Protein AF-A0A553UHB5-F1 (afdb_monomer_lite)

pLDDT: mean 76.76, std 18.67, range [38.94, 97.12]

Secondary structure (DSSP, 8-state):
------------GGGGSTTS--EEEEEEEPPTT-EEBSSS--EEEEEETTEEEEE---EEEPSSGGGTTBEEEEPPEEEEEE--SSSTTTSPPEEEEEEEEEEEETTTTEEEEEEEEEEEETTSEEE--HHHHS-----------

Radius of gyration: 24.8 Å; chains: 1; bounding box: 37×19×118 Å

Structure (mmCIF, N/CA/C/O backbone):
data_AF-A0A553UHB5-F1
#
_entry.id   AF-A0A553UHB5-F1
#
loop_
_atom_site.group_PDB
_atom_site.id
_atom_site.type_symbol
_atom_site.label_atom_id
_atom_site.label_alt_id
_atom_site.label_comp_id
_atom_site.label_asym_id
_atom_site.label_entity_id
_atom_site.label_seq_id
_atom_site.pdbx_PDB_ins_code
_atom_site.Cartn_x
_atom_site.Cartn_y
_atom_site.Cartn_z
_atom_site.occupancy
_atom_site.B_iso_or_equiv
_atom_site.auth_seq_id
_atom_site.auth_comp_id
_atom_site.auth_asym_id
_atom_site.auth_atom_id
_atom_site.pdbx_PDB_model_num
ATOM 1 N N . MET A 1 1 ? -4.479 -10.114 79.043 1.00 39.75 1 MET A N 1
ATOM 2 C CA . MET A 1 1 ? -5.663 -9.490 78.413 1.00 39.75 1 MET A CA 1
ATOM 3 C C . MET A 1 1 ? -5.251 -9.026 77.022 1.00 39.75 1 MET A C 1
ATOM 5 O O . MET A 1 1 ? -4.209 -8.398 76.903 1.00 39.75 1 MET A O 1
ATOM 9 N N . LEU A 1 2 ? -5.974 -9.485 75.997 1.00 38.94 2 LEU A N 1
ATOM 10 C CA . LEU A 1 2 ? -5.631 -9.429 74.568 1.00 38.94 2 LEU A CA 1
ATOM 11 C C . LEU A 1 2 ? -5.622 -7.991 74.013 1.00 38.94 2 LEU A C 1
ATOM 13 O O . LEU A 1 2 ? -6.597 -7.266 74.184 1.00 38.94 2 LEU A O 1
ATOM 17 N N . GLN A 1 3 ? -4.560 -7.621 73.291 1.00 40.62 3 GLN A N 1
ATOM 18 C CA . GLN A 1 3 ? -4.515 -6.449 72.410 1.00 40.62 3 GLN A CA 1
ATOM 19 C C . GLN A 1 3 ? -5.053 -6.837 71.026 1.00 40.62 3 GLN A C 1
ATOM 21 O O . GLN A 1 3 ? -4.445 -7.627 70.307 1.00 40.62 3 GLN A O 1
ATOM 26 N N . THR A 1 4 ? -6.206 -6.288 70.656 1.00 45.22 4 THR A N 1
ATOM 27 C CA . THR A 1 4 ? -6.803 -6.385 69.318 1.00 45.22 4 THR A CA 1
ATOM 28 C C . THR A 1 4 ? -6.124 -5.410 68.358 1.00 45.22 4 THR A C 1
ATOM 30 O O . THR A 1 4 ? -6.272 -4.197 68.497 1.00 45.22 4 THR A O 1
ATOM 33 N N . ALA A 1 5 ? -5.404 -5.936 67.366 1.00 47.66 5 ALA A N 1
ATOM 34 C CA . ALA A 1 5 ? -4.904 -5.170 66.229 1.00 47.66 5 ALA A CA 1
ATOM 35 C C . ALA A 1 5 ? -5.992 -5.079 65.143 1.00 47.66 5 ALA A C 1
ATOM 37 O O . ALA A 1 5 ? -6.424 -6.094 64.597 1.00 47.66 5 ALA A O 1
ATOM 38 N N . LEU A 1 6 ? -6.437 -3.861 64.834 1.00 48.25 6 LEU A N 1
ATOM 39 C CA . LEU A 1 6 ? -7.294 -3.555 63.688 1.00 48.25 6 LEU A CA 1
ATOM 40 C C . LEU A 1 6 ? -6.412 -3.402 62.441 1.00 48.25 6 LEU A C 1
ATOM 42 O O . LEU A 1 6 ? -5.704 -2.408 62.303 1.00 48.25 6 LEU A O 1
ATOM 46 N N . LEU A 1 7 ? -6.452 -4.383 61.533 1.00 43.50 7 LEU A N 1
ATOM 47 C CA . LEU A 1 7 ? -5.923 -4.234 60.175 1.00 43.50 7 LEU A CA 1
ATOM 48 C C . LEU A 1 7 ? -6.982 -3.555 59.296 1.00 43.50 7 LEU A C 1
ATOM 50 O O . LEU A 1 7 ? -7.966 -4.173 58.891 1.00 43.50 7 LEU A O 1
ATOM 54 N N . THR A 1 8 ? -6.767 -2.285 58.972 1.00 52.53 8 THR A N 1
ATOM 55 C CA . THR A 1 8 ? -7.491 -1.570 57.917 1.00 52.53 8 THR A CA 1
ATOM 56 C C . THR A 1 8 ? -6.955 -2.005 56.551 1.00 52.53 8 THR A C 1
ATOM 58 O O . THR A 1 8 ? -5.866 -1.617 56.135 1.00 52.53 8 THR A O 1
ATOM 61 N N . LEU A 1 9 ? -7.728 -2.828 55.841 1.00 44.88 9 LEU A N 1
ATOM 62 C CA . LEU A 1 9 ? -7.497 -3.169 54.435 1.00 44.88 9 LEU A CA 1
ATOM 63 C C . LEU A 1 9 ? -7.760 -1.937 53.553 1.00 44.88 9 LEU A C 1
ATOM 65 O O . LEU A 1 9 ? -8.906 -1.594 53.269 1.00 44.88 9 LEU A O 1
ATOM 69 N N . ALA A 1 10 ? -6.692 -1.276 53.108 1.00 53.22 10 ALA A N 1
ATOM 70 C CA . ALA A 1 10 ? -6.755 -0.281 52.043 1.00 53.22 10 ALA A CA 1
ATOM 71 C C . ALA A 1 10 ? -6.937 -0.999 50.693 1.00 53.22 10 ALA A C 1
ATOM 73 O O . ALA A 1 10 ? -6.030 -1.679 50.214 1.00 53.22 10 ALA A O 1
ATOM 74 N N . LEU A 1 11 ? -8.120 -0.873 50.082 1.00 53.34 11 LEU A N 1
ATOM 75 C CA . LEU A 1 11 ? -8.363 -1.361 48.723 1.00 53.34 11 LEU A CA 1
ATOM 76 C C . LEU A 1 11 ? -7.573 -0.509 47.706 1.00 53.34 11 LEU A C 1
ATOM 78 O O . LEU A 1 11 ? -7.660 0.721 47.757 1.00 53.34 11 LEU A O 1
ATOM 82 N N . PRO A 1 12 ? -6.836 -1.111 46.754 1.00 48.28 12 PRO A N 1
ATOM 83 C CA . PRO A 1 12 ? -6.096 -0.355 45.755 1.00 48.28 12 PRO A CA 1
ATOM 84 C C . PRO A 1 12 ? -7.054 0.168 44.675 1.00 48.28 12 PRO A C 1
ATOM 86 O O . PRO A 1 12 ? -7.605 -0.590 43.879 1.00 48.28 12 PRO A O 1
ATOM 89 N N . ALA A 1 13 ? -7.222 1.489 44.609 1.00 51.59 13 ALA A N 1
ATOM 90 C CA . ALA A 1 13 ? -8.002 2.196 43.587 1.00 51.59 13 ALA A CA 1
ATOM 91 C C . ALA A 1 13 ? -7.326 2.240 42.192 1.00 51.59 13 ALA A C 1
ATOM 93 O O . ALA A 1 13 ? -7.669 3.067 41.351 1.00 51.59 13 ALA A O 1
ATOM 94 N N . THR A 1 14 ? -6.346 1.378 41.917 1.00 48.56 14 THR A N 1
ATOM 95 C CA . THR A 1 14 ? -5.453 1.497 40.750 1.00 48.56 14 THR A CA 1
ATOM 96 C C . THR A 1 14 ? -5.909 0.745 39.496 1.00 48.56 14 THR A C 1
ATOM 98 O O . THR A 1 14 ? -5.251 0.839 38.463 1.00 48.56 14 THR A O 1
ATOM 101 N N . LEU A 1 15 ? -7.048 0.048 39.515 1.00 47.66 15 LEU A N 1
ATOM 102 C CA . LEU A 1 15 ? -7.501 -0.764 38.372 1.00 47.66 15 LEU A CA 1
ATOM 103 C C . LEU A 1 15 ? -8.321 -0.013 37.303 1.00 47.66 15 LEU A C 1
ATOM 105 O O . LEU A 1 15 ? -8.652 -0.609 36.282 1.00 47.66 15 LEU A O 1
ATOM 109 N N . LEU A 1 16 ? -8.630 1.280 37.476 1.00 43.47 16 LEU A N 1
ATOM 110 C CA . LEU A 1 16 ? -9.541 2.003 36.566 1.00 43.47 16 LEU A CA 1
ATOM 111 C C . LEU A 1 16 ? -8.873 2.847 35.462 1.00 43.47 16 LEU A C 1
ATOM 113 O O . LEU A 1 16 ? -9.573 3.350 34.585 1.00 43.47 16 LEU A O 1
ATOM 117 N N . ALA A 1 17 ? -7.546 3.005 35.460 1.00 43.31 17 ALA A N 1
ATOM 118 C CA . ALA A 1 17 ? -6.864 3.920 34.531 1.00 43.31 17 ALA A CA 1
ATOM 119 C C . ALA A 1 17 ? -6.298 3.259 33.255 1.00 43.31 17 ALA A C 1
ATOM 121 O O . ALA A 1 17 ? -5.919 3.960 32.321 1.00 43.31 17 ALA A O 1
ATOM 122 N N . ALA A 1 18 ? -6.251 1.925 33.165 1.00 46.66 18 ALA A N 1
ATOM 123 C CA . ALA A 1 18 ? -5.574 1.240 32.054 1.00 46.66 18 ALA A CA 1
ATOM 124 C C . ALA A 1 18 ? -6.438 1.036 30.790 1.00 46.66 18 ALA A C 1
ATOM 126 O O . ALA A 1 18 ? -5.936 0.563 29.774 1.00 46.66 18 ALA A O 1
ATOM 127 N N . GLN A 1 19 ? -7.731 1.379 30.819 1.00 50.66 19 GLN A N 1
ATOM 128 C CA . GLN A 1 19 ? -8.687 0.948 29.786 1.00 50.66 19 GLN A CA 1
ATOM 129 C C . GLN A 1 19 ? -9.139 2.053 28.811 1.00 50.66 19 GLN A C 1
ATOM 131 O O . GLN A 1 19 ? -10.141 1.883 28.120 1.00 50.66 19 GLN A O 1
ATOM 136 N N . GLN A 1 20 ? -8.434 3.188 28.736 1.00 49.78 20 GLN A N 1
ATOM 137 C CA . GLN A 1 20 ? -8.906 4.351 27.961 1.00 49.78 20 GLN A CA 1
ATOM 138 C C . GLN A 1 20 ? -8.235 4.577 26.596 1.00 49.78 20 GLN A C 1
ATOM 140 O O . GLN A 1 20 ? -8.731 5.396 25.833 1.00 49.78 20 GLN A O 1
ATOM 145 N N . ASN A 1 21 ? -7.208 3.809 26.216 1.00 54.03 21 ASN A N 1
ATOM 146 C CA . ASN A 1 21 ? -6.516 3.977 24.926 1.00 54.03 21 ASN A CA 1
ATOM 147 C C . ASN A 1 21 ? -6.464 2.677 24.112 1.00 54.03 21 ASN A C 1
ATOM 149 O O . ASN A 1 21 ? -5.391 2.195 23.752 1.00 54.03 21 ASN A O 1
ATOM 153 N N . ALA A 1 22 ? -7.623 2.087 23.820 1.00 62.41 22 ALA A N 1
ATOM 154 C CA . ALA A 1 22 ? -7.687 0.976 22.876 1.00 62.41 22 ALA A CA 1
ATOM 155 C C . ALA A 1 22 ? -7.397 1.494 21.453 1.00 62.41 22 ALA A C 1
ATOM 157 O O . ALA A 1 22 ? -8.263 2.056 20.780 1.00 62.41 22 ALA A O 1
ATOM 158 N N . ALA A 1 23 ? -6.152 1.334 21.006 1.00 68.88 23 ALA A N 1
ATOM 159 C CA . ALA A 1 23 ? -5.783 1.541 19.615 1.00 68.88 23 ALA A CA 1
ATOM 160 C C . ALA A 1 23 ? -6.092 0.270 18.821 1.00 68.88 23 ALA A C 1
ATOM 162 O O . ALA A 1 23 ? -5.719 -0.832 19.223 1.00 68.88 23 ALA A O 1
ATOM 163 N N . ALA A 1 24 ? -6.764 0.416 17.684 1.00 73.88 24 ALA A N 1
ATOM 164 C CA . ALA A 1 24 ? -6.902 -0.680 16.748 1.00 73.88 24 ALA A CA 1
ATOM 165 C C . ALA A 1 24 ? -5.701 -0.736 15.816 1.00 73.88 24 ALA A C 1
ATOM 167 O O . ALA A 1 24 ? -5.353 0.259 15.174 1.00 73.88 24 ALA A O 1
ATOM 168 N N . GLU A 1 25 ? -5.110 -1.923 15.723 1.00 85.56 25 GLU A N 1
ATOM 169 C CA . GLU A 1 25 ? -3.977 -2.177 14.851 1.00 85.56 25 GLU A CA 1
ATOM 170 C C . GLU A 1 25 ? -4.383 -2.978 13.614 1.00 85.56 25 GLU A C 1
ATOM 172 O O . GLU A 1 25 ? -5.265 -3.844 13.652 1.00 85.56 25 GLU A O 1
ATOM 177 N N . MET A 1 26 ? -3.711 -2.699 12.503 1.00 87.81 26 MET A N 1
ATOM 178 C CA . MET A 1 26 ? -3.822 -3.478 11.277 1.00 87.81 26 MET A CA 1
ATOM 179 C C . MET A 1 26 ? -2.485 -3.479 10.555 1.00 87.81 26 MET A C 1
ATOM 181 O O . MET A 1 26 ? -1.854 -2.434 10.414 1.00 87.81 26 MET A O 1
ATOM 185 N N . THR A 1 27 ? -2.076 -4.645 10.063 1.00 92.94 27 THR A N 1
ATOM 186 C CA . THR A 1 27 ? -0.892 -4.764 9.209 1.00 92.94 27 THR A CA 1
ATOM 187 C C . THR A 1 27 ? -1.327 -5.033 7.777 1.00 92.94 27 THR A C 1
ATOM 189 O O . THR A 1 27 ? -2.170 -5.897 7.544 1.00 92.94 27 THR A O 1
ATOM 192 N N . VAL A 1 28 ? -0.763 -4.300 6.820 1.00 89.00 28 VAL A N 1
ATOM 193 C CA . VAL A 1 28 ? -0.959 -4.532 5.388 1.00 89.00 28 VAL A CA 1
ATOM 194 C C . VAL A 1 28 ? 0.362 -4.960 4.769 1.00 89.00 28 VAL A C 1
ATOM 196 O O . VAL A 1 28 ? 1.356 -4.238 4.837 1.00 89.00 28 VAL A O 1
ATOM 199 N N . GLU A 1 29 ? 0.357 -6.132 4.148 1.00 92.81 29 GLU A N 1
ATOM 200 C CA . GLU A 1 29 ? 1.472 -6.663 3.372 1.00 92.81 29 GLU A CA 1
ATOM 201 C C . GLU A 1 29 ? 1.155 -6.523 1.881 1.00 92.81 29 GLU A C 1
ATOM 203 O O . GLU A 1 29 ? 0.077 -6.907 1.416 1.00 92.81 29 GLU A O 1
ATOM 208 N N . LEU A 1 30 ? 2.095 -5.951 1.133 1.00 85.94 30 LEU A N 1
ATOM 209 C CA . LEU A 1 30 ? 2.016 -5.829 -0.320 1.00 85.94 30 LEU A CA 1
ATOM 210 C C . LEU A 1 30 ? 2.610 -7.093 -0.971 1.00 85.94 30 LEU A C 1
ATOM 212 O O . LEU A 1 30 ? 3.572 -7.648 -0.435 1.00 85.94 30 LEU A O 1
ATOM 216 N N . PRO A 1 31 ? 2.057 -7.571 -2.099 1.00 83.62 31 PRO A N 1
ATOM 217 C CA . PRO A 1 31 ? 2.511 -8.804 -2.727 1.00 83.62 31 PRO A CA 1
ATOM 218 C C . PRO A 1 31 ? 3.928 -8.652 -3.282 1.00 83.62 31 PRO A C 1
ATOM 220 O O . PRO A 1 31 ? 4.290 -7.614 -3.844 1.00 83.62 31 PRO A O 1
ATOM 223 N N . SER A 1 32 ? 4.712 -9.725 -3.196 1.00 74.25 32 SER A N 1
ATOM 224 C CA . SER A 1 32 ? 5.942 -9.851 -3.972 1.00 74.25 32 SER A CA 1
ATOM 225 C C . SER A 1 32 ? 5.602 -10.020 -5.459 1.00 74.25 32 SER A C 1
ATOM 227 O O . SER A 1 32 ? 4.599 -10.630 -5.818 1.00 74.25 32 SER A O 1
ATOM 229 N N . GLY A 1 33 ? 6.421 -9.443 -6.342 1.00 71.12 33 GLY A N 1
ATOM 230 C CA . GLY A 1 33 ? 6.249 -9.559 -7.798 1.00 71.12 33 GLY A CA 1
ATOM 231 C C . GLY A 1 33 ? 5.518 -8.395 -8.475 1.00 71.12 33 GLY A C 1
ATOM 232 O O . GLY A 1 33 ? 5.557 -8.295 -9.698 1.00 71.12 33 GLY A O 1
ATOM 233 N N . VAL A 1 34 ? 4.933 -7.469 -7.711 1.00 76.81 34 VAL A N 1
ATOM 234 C CA . VAL A 1 34 ? 4.411 -6.203 -8.243 1.00 76.81 34 VAL A CA 1
ATOM 235 C C . VAL A 1 34 ? 5.514 -5.144 -8.230 1.00 76.81 34 VAL A C 1
ATOM 237 O O . VAL A 1 34 ? 6.147 -4.922 -7.199 1.00 76.81 34 VAL A O 1
ATOM 240 N N . LEU A 1 35 ? 5.737 -4.460 -9.357 1.00 87.44 35 LEU A N 1
ATOM 241 C CA . LEU A 1 35 ? 6.620 -3.295 -9.382 1.00 87.44 35 LEU A CA 1
ATOM 242 C C . LEU A 1 35 ? 5.867 -2.053 -8.916 1.00 87.44 35 LEU A C 1
ATOM 244 O O . LEU A 1 35 ? 5.098 -1.461 -9.670 1.00 87.44 35 LEU A O 1
ATOM 248 N N . LEU A 1 36 ? 6.113 -1.643 -7.678 1.00 91.19 36 LEU A N 1
ATOM 249 C CA . LEU A 1 36 ? 5.627 -0.376 -7.147 1.00 91.19 36 LEU A CA 1
ATOM 250 C C . LEU A 1 36 ? 6.705 0.699 -7.321 1.00 91.19 36 LEU A C 1
ATOM 252 O O . LEU A 1 36 ? 7.832 0.510 -6.856 1.00 91.19 36 LEU A O 1
ATOM 256 N N . SER A 1 37 ? 6.378 1.818 -7.972 1.00 90.69 37 SER A N 1
ATOM 257 C CA . SER 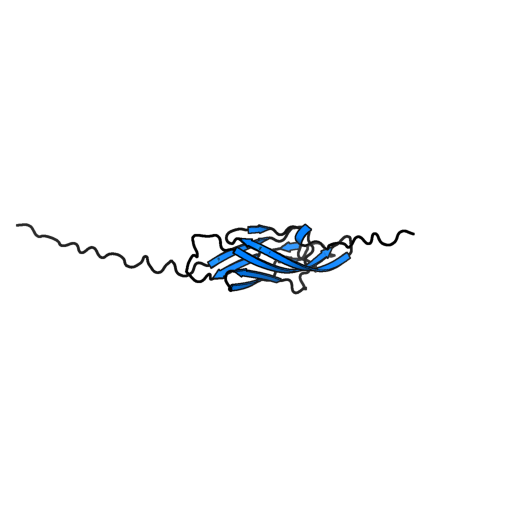A 1 37 ? 7.314 2.946 -8.129 1.00 90.69 37 SER A CA 1
ATOM 258 C C . SER A 1 37 ? 7.683 3.547 -6.772 1.00 90.69 37 SER A C 1
ATOM 260 O O . SER A 1 37 ? 6.812 3.742 -5.933 1.00 90.69 37 SER A O 1
ATOM 262 N N . ARG A 1 38 ? 8.956 3.879 -6.549 1.00 92.69 38 ARG A N 1
ATOM 263 C CA . ARG A 1 38 ? 9.442 4.519 -5.311 1.00 92.69 38 ARG A CA 1
ATOM 264 C C . ARG A 1 38 ? 9.280 6.031 -5.311 1.00 92.69 38 ARG A C 1
ATOM 266 O O . ARG A 1 38 ? 9.242 6.638 -4.246 1.00 92.69 38 ARG A O 1
ATOM 273 N N . PHE A 1 39 ? 9.194 6.624 -6.496 1.00 90.06 39 PHE A N 1
ATOM 274 C CA . PHE A 1 39 ? 9.117 8.073 -6.683 1.00 90.06 39 PHE A CA 1
ATOM 275 C C . PHE A 1 39 ? 7.682 8.580 -6.818 1.00 90.06 39 PHE A C 1
ATOM 277 O O . PHE A 1 39 ? 7.425 9.774 -6.689 1.00 90.0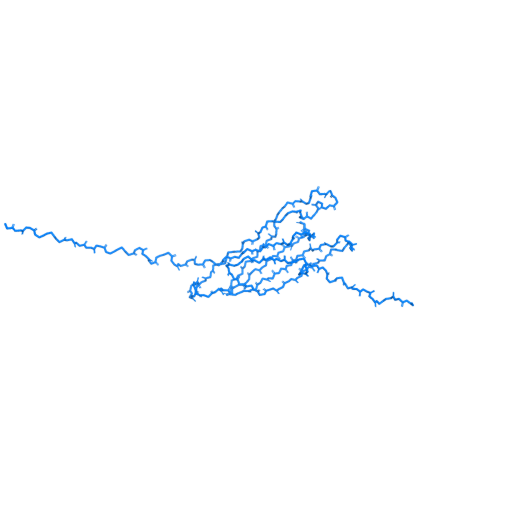6 39 PHE A O 1
ATOM 284 N N . ALA A 1 40 ? 6.733 7.676 -7.051 1.00 91.50 40 ALA A N 1
ATOM 285 C CA . ALA A 1 40 ? 5.328 8.023 -7.146 1.00 91.50 40 ALA A CA 1
ATOM 286 C C . ALA A 1 40 ? 4.683 8.246 -5.759 1.00 91.50 40 ALA A C 1
ATOM 288 O O . ALA A 1 40 ? 5.133 7.678 -4.756 1.00 91.50 40 ALA A O 1
ATOM 289 N N . PRO A 1 41 ? 3.593 9.032 -5.674 1.00 92.81 41 PRO A N 1
ATOM 290 C CA . PRO A 1 41 ? 2.908 9.337 -4.418 1.00 92.81 41 PRO A CA 1
ATOM 291 C C . PRO A 1 41 ? 2.005 8.178 -3.952 1.00 92.81 41 PRO A C 1
ATOM 293 O O . PRO A 1 41 ? 0.798 8.328 -3.798 1.00 92.81 41 PRO A O 1
ATOM 296 N N . ASN A 1 42 ? 2.590 7.002 -3.720 1.00 94.62 42 ASN A N 1
ATOM 297 C CA . ASN A 1 42 ? 1.861 5.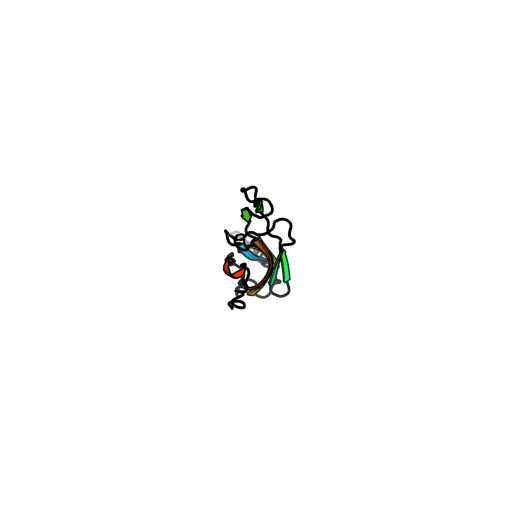833 -3.234 1.00 94.62 42 ASN A CA 1
ATOM 298 C C . ASN A 1 42 ? 1.350 6.051 -1.810 1.00 94.62 42 ASN A C 1
ATOM 300 O O . ASN A 1 42 ? 2.117 6.442 -0.925 1.00 94.62 42 ASN A O 1
ATOM 304 N N . GLN A 1 43 ? 0.085 5.724 -1.564 1.00 96.88 43 GLN A N 1
ATOM 305 C CA . GLN A 1 43 ? -0.517 5.860 -0.243 1.00 96.88 43 GLN A CA 1
ATOM 306 C C . GLN A 1 43 ? -1.622 4.839 0.012 1.00 96.88 43 GLN A C 1
ATOM 308 O O . GLN A 1 43 ? -2.352 4.434 -0.894 1.00 96.88 43 GLN A O 1
ATOM 313 N N . LEU A 1 44 ? -1.752 4.452 1.278 1.00 97.12 44 LEU A N 1
ATOM 314 C CA . LEU A 1 44 ? -2.840 3.641 1.802 1.00 97.12 44 LEU A CA 1
ATOM 315 C C . LEU A 1 44 ? -3.508 4.403 2.945 1.00 97.12 44 LEU A C 1
ATOM 317 O O . LEU A 1 44 ? -2.827 4.886 3.847 1.00 97.12 44 LEU A O 1
ATOM 321 N N . THR A 1 45 ? -4.833 4.471 2.929 1.00 97.06 45 THR A N 1
ATOM 322 C CA . THR A 1 45 ? -5.649 5.143 3.937 1.00 97.06 45 THR A CA 1
ATOM 323 C C . THR A 1 45 ? -6.590 4.137 4.577 1.00 97.06 45 THR A C 1
ATOM 325 O O . THR A 1 45 ? -7.456 3.574 3.907 1.00 97.06 45 THR A O 1
ATOM 328 N N . LEU A 1 46 ? -6.445 3.932 5.882 1.00 95.19 46 LEU A N 1
ATOM 329 C CA . LEU A 1 46 ? -7.368 3.142 6.687 1.00 95.19 46 LEU A CA 1
ATOM 330 C C . LEU A 1 46 ? -8.379 4.072 7.353 1.00 95.19 46 LEU A C 1
ATOM 332 O O . LEU A 1 46 ? -7.989 5.061 7.969 1.00 95.19 46 LEU A O 1
ATOM 336 N N . SER A 1 47 ? -9.666 3.751 7.234 1.00 92.50 47 SER A N 1
ATOM 337 C CA . SER A 1 47 ? -10.774 4.483 7.855 1.00 92.50 47 SER A CA 1
ATOM 338 C C . SER A 1 47 ? -11.610 3.556 8.732 1.00 92.50 47 SER A C 1
ATOM 340 O O . SER A 1 47 ? -12.118 2.546 8.245 1.00 92.50 47 SER A O 1
ATOM 342 N N . VAL A 1 48 ? -11.770 3.893 10.012 1.00 89.25 48 VAL A N 1
ATOM 343 C CA . VAL A 1 48 ? -12.531 3.107 10.998 1.00 89.25 48 VAL A CA 1
ATOM 344 C C . VAL A 1 48 ? -13.265 4.061 11.929 1.00 89.25 48 VAL A C 1
ATOM 346 O O . VAL A 1 48 ? -12.631 4.888 12.575 1.00 89.25 48 VAL A O 1
ATOM 349 N N . GLY A 1 49 ? -14.591 3.941 12.036 1.00 82.44 49 GLY A N 1
ATOM 350 C CA . GLY A 1 49 ? -15.369 4.691 13.034 1.00 82.44 49 GLY A CA 1
ATOM 351 C C . GLY A 1 49 ? -15.151 6.212 12.994 1.00 82.44 49 GLY A C 1
ATOM 352 O O . GLY A 1 49 ? -15.066 6.843 14.042 1.00 82.44 49 GLY A O 1
ATOM 353 N N . GLY A 1 50 ? -14.986 6.787 11.798 1.00 83.25 50 GLY A N 1
ATOM 354 C CA . GLY A 1 50 ? -14.707 8.217 11.601 1.00 83.25 50 GLY A CA 1
ATOM 355 C C . GLY A 1 50 ? -13.245 8.637 11.806 1.00 83.25 50 GLY A C 1
ATOM 356 O O . GLY A 1 50 ? -12.910 9.785 11.539 1.00 83.25 50 GLY A O 1
ATOM 357 N N . GLN A 1 51 ? -12.367 7.727 12.233 1.00 88.12 51 GLN A N 1
ATOM 358 C CA . GLN A 1 51 ? -10.924 7.953 12.319 1.00 88.12 51 GLN A CA 1
ATOM 359 C C . GLN A 1 51 ? -10.235 7.519 11.032 1.00 88.12 51 GLN A C 1
ATOM 361 O O . GLN A 1 51 ? -10.611 6.509 10.432 1.00 88.12 51 GLN A O 1
ATOM 366 N N . THR A 1 52 ? -9.196 8.252 10.633 1.00 92.44 52 THR A N 1
ATOM 367 C CA . THR A 1 52 ? -8.432 7.962 9.418 1.00 92.44 52 THR A CA 1
ATOM 368 C C . THR A 1 52 ? -6.937 8.073 9.652 1.00 92.44 52 THR A C 1
ATOM 370 O O . THR A 1 52 ? -6.478 9.021 10.285 1.00 92.44 52 THR A O 1
ATOM 373 N N . GLN A 1 53 ? -6.170 7.156 9.072 1.00 94.81 53 GLN A N 1
ATOM 374 C CA . GLN A 1 53 ? -4.715 7.241 9.025 1.00 94.81 53 GLN A CA 1
ATOM 375 C C . GLN A 1 53 ? -4.239 6.905 7.619 1.00 94.81 53 GLN A C 1
ATOM 377 O O . GLN A 1 53 ? -4.652 5.897 7.045 1.00 94.81 53 GLN A O 1
ATOM 382 N N . THR A 1 54 ? -3.349 7.741 7.091 1.00 97.06 54 THR A N 1
ATOM 383 C CA . THR A 1 54 ? -2.711 7.542 5.790 1.00 97.06 54 THR A CA 1
ATOM 384 C C . THR A 1 54 ? -1.240 7.228 5.991 1.00 97.06 54 THR A C 1
ATOM 386 O O . THR A 1 54 ? -0.541 7.957 6.692 1.00 97.06 54 THR A O 1
ATOM 389 N N . LEU A 1 55 ? -0.772 6.156 5.361 1.00 96.88 55 LEU A N 1
ATOM 390 C CA . LEU A 1 55 ? 0.620 5.727 5.371 1.00 96.88 55 LEU A CA 1
ATOM 391 C C . LEU A 1 55 ? 1.141 5.592 3.941 1.00 96.88 55 LEU A C 1
ATOM 393 O O . LEU A 1 55 ? 0.380 5.340 3.003 1.00 96.88 55 LEU A O 1
ATOM 397 N N . ARG A 1 56 ? 2.457 5.743 3.786 1.00 95.94 56 ARG A N 1
ATOM 398 C CA . ARG A 1 56 ? 3.161 5.544 2.518 1.00 95.94 56 ARG A CA 1
ATOM 399 C C . ARG A 1 56 ? 3.952 4.238 2.567 1.00 95.94 56 ARG A C 1
ATOM 401 O O . ARG A 1 56 ? 4.542 3.950 3.607 1.00 95.94 56 ARG A O 1
ATOM 408 N N . PRO A 1 57 ? 3.981 3.455 1.477 1.00 93.75 57 PRO A N 1
ATOM 409 C CA . PRO A 1 57 ? 4.866 2.304 1.372 1.00 93.75 57 PRO A CA 1
ATOM 410 C C . PRO A 1 57 ? 6.332 2.718 1.517 1.00 93.75 57 PRO A C 1
ATOM 412 O O . PRO A 1 57 ? 6.768 3.701 0.917 1.00 93.75 57 PRO A O 1
ATOM 415 N N . LEU A 1 58 ? 7.078 1.948 2.303 1.00 93.19 58 LEU A N 1
ATOM 416 C CA . LEU A 1 58 ? 8.518 2.085 2.505 1.00 93.19 58 LEU A CA 1
ATOM 417 C C . LEU A 1 58 ? 9.198 0.756 2.177 1.00 93.19 58 LEU A C 1
ATOM 419 O O . LEU A 1 58 ? 8.556 -0.297 2.156 1.00 93.19 58 LEU A O 1
ATOM 423 N N . GLY A 1 59 ? 10.497 0.804 1.903 1.00 91.75 59 GLY A N 1
ATOM 424 C CA . GLY A 1 59 ? 11.264 -0.382 1.552 1.00 91.75 59 GLY A CA 1
ATOM 425 C C . GLY A 1 59 ? 12.543 -0.063 0.791 1.00 91.75 59 GLY A C 1
ATOM 426 O O . GLY A 1 59 ? 12.956 1.095 0.680 1.00 91.75 59 GLY A O 1
ATOM 427 N N . THR A 1 60 ? 13.169 -1.104 0.246 1.00 92.81 60 THR A N 1
ATOM 428 C CA . THR A 1 60 ? 14.466 -0.983 -0.432 1.00 92.81 60 THR A CA 1
ATOM 429 C C . THR A 1 60 ? 14.314 -0.898 -1.954 1.00 92.81 60 THR A C 1
ATOM 431 O O . THR A 1 60 ? 13.348 -1.438 -2.505 1.00 92.81 60 THR A O 1
ATOM 434 N N . PRO A 1 61 ? 15.248 -0.229 -2.659 1.00 90.81 61 PRO A N 1
ATOM 435 C CA . PRO A 1 61 ? 15.320 -0.285 -4.118 1.00 90.81 61 PRO A CA 1
ATOM 436 C C . PRO A 1 61 ? 15.399 -1.724 -4.637 1.00 90.81 61 PRO A C 1
ATOM 438 O O . PRO A 1 61 ? 15.966 -2.603 -3.984 1.00 90.81 61 PRO A O 1
ATOM 441 N N . ASN A 1 62 ? 14.891 -1.961 -5.845 1.00 89.94 62 ASN A N 1
ATOM 442 C CA . ASN A 1 62 ? 15.175 -3.205 -6.545 1.00 89.94 62 ASN A CA 1
ATOM 443 C C . ASN A 1 62 ? 16.684 -3.338 -6.801 1.00 89.94 62 ASN A C 1
ATOM 445 O O . ASN A 1 62 ? 17.351 -2.364 -7.143 1.00 89.94 62 ASN A O 1
ATOM 449 N N . ARG A 1 63 ? 17.223 -4.550 -6.632 1.00 89.81 63 ARG A N 1
ATOM 450 C CA . ARG A 1 63 ? 18.659 -4.812 -6.814 1.00 89.81 63 ARG A CA 1
ATOM 451 C C . ARG A 1 63 ? 19.080 -4.853 -8.281 1.00 89.81 63 ARG A C 1
ATOM 453 O O . ARG A 1 63 ? 20.258 -4.690 -8.571 1.00 89.81 63 ARG A O 1
ATOM 460 N N . HIS A 1 64 ? 18.144 -5.103 -9.191 1.00 87.31 64 HIS A N 1
ATOM 461 C CA . HIS A 1 64 ? 18.425 -5.096 -10.620 1.00 87.31 64 HIS A CA 1
ATOM 462 C C . HIS A 1 64 ? 18.429 -3.653 -11.135 1.00 87.31 64 HIS A C 1
ATOM 464 O O . HIS A 1 64 ? 17.468 -2.920 -10.891 1.00 87.31 64 HIS A O 1
ATOM 470 N N . ALA A 1 65 ? 19.476 -3.263 -11.867 1.00 85.75 65 ALA A N 1
ATOM 471 C CA . ALA A 1 65 ? 19.686 -1.883 -12.316 1.00 85.75 65 ALA A CA 1
ATOM 472 C C . ALA A 1 65 ? 18.481 -1.320 -13.092 1.00 85.75 65 ALA A C 1
ATOM 474 O O . ALA A 1 65 ? 17.977 -0.256 -12.745 1.00 85.75 65 ALA A O 1
ATOM 475 N N . ASP A 1 66 ? 17.940 -2.098 -14.035 1.00 84.94 66 ASP A N 1
ATOM 476 C CA . ASP A 1 66 ? 16.755 -1.732 -14.833 1.00 84.94 66 ASP A CA 1
ATOM 477 C C . ASP A 1 66 ? 15.481 -1.470 -14.009 1.00 84.94 66 ASP A C 1
ATOM 479 O O . ASP A 1 66 ? 14.486 -0.977 -14.535 1.00 84.94 66 ASP A O 1
ATOM 483 N N . TYR A 1 67 ? 15.478 -1.826 -12.720 1.00 86.19 67 TYR A N 1
ATOM 484 C CA . TYR A 1 67 ? 14.325 -1.699 -11.834 1.00 86.19 67 TYR A CA 1
ATOM 485 C C . TYR A 1 67 ? 14.605 -0.834 -10.595 1.00 86.19 67 TYR A C 1
ATOM 487 O O . TYR A 1 67 ? 13.795 -0.842 -9.668 1.00 86.19 67 TYR A O 1
ATOM 495 N N . ALA A 1 68 ? 15.715 -0.088 -10.548 1.00 88.12 68 ALA A N 1
ATOM 496 C CA . ALA A 1 68 ? 16.136 0.677 -9.365 1.00 88.12 68 ALA A CA 1
ATOM 497 C C . ALA A 1 68 ? 15.100 1.722 -8.884 1.00 88.12 68 ALA A C 1
ATOM 499 O O . ALA A 1 68 ? 15.049 2.073 -7.696 1.00 88.12 68 ALA A O 1
ATOM 500 N N . GLU A 1 69 ? 14.238 2.185 -9.792 1.00 89.38 69 GLU A N 1
ATOM 501 C CA . GLU A 1 69 ? 13.136 3.112 -9.509 1.00 89.38 69 GLU A CA 1
ATOM 502 C C . GLU A 1 69 ? 11.949 2.462 -8.781 1.00 89.38 69 GLU A C 1
ATOM 504 O O . GLU A 1 69 ? 11.063 3.157 -8.281 1.00 89.38 69 GLU A O 1
ATOM 509 N N . TYR A 1 70 ? 11.923 1.132 -8.688 1.00 90.62 70 TYR A N 1
ATOM 510 C CA . TYR A 1 70 ? 10.864 0.361 -8.044 1.00 90.62 70 TYR A CA 1
ATOM 511 C C . TYR A 1 70 ? 11.333 -0.229 -6.718 1.00 90.62 70 TYR A C 1
ATOM 513 O O . TYR A 1 70 ? 12.527 -0.431 -6.478 1.00 90.62 70 TYR A O 1
ATOM 521 N N . PHE A 1 71 ? 10.382 -0.531 -5.838 1.00 91.25 71 PHE A N 1
ATOM 522 C CA . PHE A 1 71 ? 10.680 -1.280 -4.624 1.00 91.25 71 PHE A CA 1
ATOM 523 C C . PHE A 1 71 ? 11.074 -2.723 -4.979 1.00 91.25 71 PHE A C 1
ATOM 525 O O . PHE A 1 71 ? 10.412 -3.390 -5.774 1.00 91.25 71 PHE A O 1
ATOM 532 N N . GLY A 1 72 ? 12.174 -3.201 -4.397 1.00 86.75 72 GLY A N 1
ATOM 533 C CA . GLY A 1 72 ? 12.586 -4.607 -4.433 1.00 86.75 72 GLY A CA 1
ATOM 534 C C . GLY A 1 72 ? 12.017 -5.398 -3.262 1.00 86.75 72 GLY A C 1
ATOM 535 O O . GLY A 1 72 ? 11.614 -6.547 -3.419 1.00 86.75 72 GLY A O 1
ATOM 536 N N . THR A 1 73 ? 11.949 -4.756 -2.097 1.00 87.88 73 THR A N 1
ATOM 537 C CA . THR A 1 73 ? 11.260 -5.255 -0.907 1.00 87.88 73 THR A CA 1
ATOM 538 C C . THR A 1 73 ? 10.424 -4.136 -0.308 1.00 87.88 73 THR A C 1
ATOM 540 O O . THR A 1 73 ? 10.800 -2.967 -0.396 1.00 87.88 73 THR A O 1
ATOM 543 N N . LEU A 1 74 ? 9.294 -4.501 0.293 1.00 91.19 74 LEU A N 1
ATOM 544 C CA . LEU A 1 74 ? 8.372 -3.578 0.946 1.00 91.19 74 LEU A CA 1
ATOM 545 C C . LEU A 1 74 ? 8.244 -3.947 2.418 1.00 91.19 74 LEU A C 1
ATOM 547 O O . LEU A 1 74 ? 8.127 -5.124 2.764 1.00 91.19 74 LEU A O 1
ATOM 551 N N . GLU A 1 75 ? 8.259 -2.935 3.273 1.00 93.56 75 GLU A N 1
ATOM 552 C CA . GLU A 1 75 ? 7.960 -3.103 4.687 1.00 93.56 75 GLU A CA 1
ATOM 553 C C . GLU A 1 75 ? 6.442 -3.229 4.891 1.00 93.56 75 GLU A C 1
ATOM 555 O O . GLU A 1 75 ? 5.670 -2.523 4.230 1.00 93.56 75 GLU A O 1
ATOM 560 N N . PRO A 1 76 ? 5.980 -4.097 5.811 1.00 94.25 76 PRO A N 1
ATOM 561 C CA . PRO A 1 76 ? 4.571 -4.143 6.175 1.00 94.25 76 PRO A CA 1
ATOM 562 C C . PRO A 1 76 ? 4.100 -2.801 6.747 1.00 94.25 76 PRO A C 1
ATOM 564 O O . PRO A 1 76 ? 4.696 -2.266 7.684 1.00 94.25 76 PRO A O 1
ATOM 567 N N . LEU A 1 77 ? 2.989 -2.278 6.230 1.00 95.19 77 LEU A N 1
ATOM 568 C CA . LEU A 1 77 ? 2.394 -1.041 6.733 1.00 95.19 77 LEU A CA 1
ATOM 569 C C . LEU A 1 77 ? 1.581 -1.333 7.991 1.00 95.19 77 LEU A C 1
ATOM 571 O O . LEU A 1 77 ? 0.644 -2.129 7.946 1.00 95.19 77 LEU A O 1
ATOM 575 N N . ARG A 1 78 ? 1.910 -0.673 9.103 1.00 94.44 78 ARG A N 1
ATOM 576 C CA . ARG A 1 78 ? 1.230 -0.851 10.393 1.00 94.44 78 ARG A CA 1
ATOM 577 C C . ARG A 1 78 ? 0.379 0.366 10.728 1.00 94.44 78 ARG A C 1
ATOM 579 O O . ARG A 1 78 ? 0.907 1.418 11.076 1.00 94.44 78 ARG A O 1
ATOM 586 N N . PHE A 1 79 ? -0.933 0.204 10.652 1.00 92.31 79 PHE A N 1
ATOM 587 C CA . PHE A 1 79 ? -1.899 1.210 11.069 1.00 92.31 79 PHE A CA 1
ATOM 588 C C . PHE A 1 79 ? -2.196 1.088 12.560 1.00 92.31 79 PHE A C 1
ATOM 590 O O . PHE A 1 79 ? -2.288 -0.021 13.085 1.00 92.31 79 PHE A O 1
ATOM 597 N N . ARG A 1 80 ? -2.374 2.234 13.216 1.00 89.94 80 ARG A N 1
ATOM 598 C CA . ARG A 1 80 ? -2.767 2.382 14.618 1.00 89.94 80 ARG A CA 1
ATOM 599 C C . ARG A 1 80 ? -3.767 3.524 14.721 1.00 89.94 80 ARG A C 1
ATOM 601 O O . ARG A 1 80 ? -3.385 4.689 14.639 1.00 89.94 80 ARG A O 1
ATOM 608 N N . LEU A 1 81 ? -5.042 3.188 14.892 1.00 86.44 81 LEU A N 1
ATOM 609 C CA . LEU A 1 81 ? -6.121 4.167 15.023 1.00 86.44 81 LEU A CA 1
ATOM 610 C C . LEU A 1 81 ? -6.621 4.214 16.469 1.00 86.44 81 LEU A C 1
ATOM 612 O O . LEU A 1 81 ? -6.993 3.164 16.997 1.00 86.44 81 LEU A O 1
ATOM 616 N N . PRO A 1 82 ? -6.672 5.390 17.116 1.00 81.25 82 PRO A N 1
ATOM 617 C CA . PRO A 1 82 ? -7.281 5.515 18.433 1.00 81.25 82 PRO A CA 1
ATOM 618 C C . PRO A 1 82 ? -8.799 5.364 18.290 1.00 81.25 82 PRO A C 1
ATOM 620 O O . PRO A 1 82 ? -9.463 6.235 17.733 1.00 81.25 82 PRO A O 1
ATOM 623 N N . LEU A 1 83 ? -9.371 4.256 18.763 1.00 73.88 83 LEU A N 1
ATOM 624 C CA . LEU A 1 83 ? -10.821 4.075 18.735 1.00 73.88 83 LEU A CA 1
ATOM 625 C C . LEU A 1 83 ? -11.403 4.586 20.054 1.00 73.88 83 LEU A C 1
ATOM 627 O O . LEU A 1 83 ? -11.202 3.985 21.108 1.00 73.88 83 LEU A O 1
ATOM 631 N N . GLY A 1 84 ? -12.111 5.718 20.000 1.00 62.25 84 GLY A N 1
ATOM 632 C CA . GLY A 1 84 ? -12.785 6.300 21.163 1.00 62.25 84 GLY A CA 1
ATOM 633 C C . GLY A 1 84 ? -13.720 5.292 21.846 1.00 62.25 84 GLY A C 1
ATOM 634 O O . GLY A 1 84 ? -14.486 4.578 21.196 1.00 62.25 84 GLY A O 1
ATOM 635 N N . GLY A 1 85 ? -13.625 5.195 23.172 1.00 59.25 85 GLY A N 1
ATOM 636 C CA . GLY A 1 85 ? -14.238 4.129 23.958 1.00 59.25 85 GLY A CA 1
ATOM 637 C C . GLY A 1 85 ? -15.767 4.184 24.047 1.00 59.25 85 GLY A C 1
ATOM 638 O O . GLY A 1 85 ? -16.325 4.992 24.779 1.00 59.25 85 GLY A O 1
ATOM 639 N N . ARG A 1 86 ? -16.426 3.224 23.388 1.00 46.84 86 ARG A N 1
ATOM 640 C CA . ARG A 1 86 ? -17.619 2.482 23.854 1.00 46.84 86 ARG A CA 1
ATOM 641 C C . ARG A 1 86 ? -17.764 1.239 22.962 1.00 46.84 86 ARG A C 1
ATOM 643 O O . ARG A 1 86 ? -18.473 1.255 21.968 1.00 46.84 86 ARG A O 1
ATOM 650 N N . GLY A 1 87 ? -17.015 0.176 23.275 1.00 48.50 87 GLY A N 1
ATOM 651 C CA . GLY A 1 87 ? -17.059 -1.096 22.526 1.00 48.50 87 GLY A CA 1
ATOM 652 C C . GLY A 1 87 ? -15.721 -1.616 21.988 1.00 48.50 87 GLY A C 1
ATOM 653 O O . GLY A 1 87 ? -15.701 -2.675 21.366 1.00 48.50 87 GLY A O 1
ATOM 654 N N . ALA A 1 88 ? -14.608 -0.934 22.280 1.00 51.56 88 ALA A N 1
ATOM 655 C CA . ALA A 1 88 ? -13.260 -1.210 21.766 1.00 51.56 88 ALA A CA 1
ATOM 656 C C . ALA A 1 88 ? -12.614 -2.552 22.200 1.00 51.56 88 ALA A C 1
ATOM 658 O O . ALA A 1 88 ? -11.402 -2.708 22.124 1.00 51.56 88 ALA A O 1
ATOM 659 N N . GLY A 1 89 ? -13.399 -3.534 22.647 1.00 51.12 89 GLY A N 1
ATOM 660 C CA . GLY A 1 89 ? -12.881 -4.827 23.099 1.00 51.12 89 GLY A CA 1
ATOM 661 C C . GLY A 1 89 ? -13.806 -6.027 22.910 1.00 51.12 89 GLY A C 1
ATOM 662 O O . GLY A 1 89 ? -13.474 -7.094 23.411 1.00 51.12 89 GLY A O 1
ATOM 663 N N . LYS A 1 90 ? -14.963 -5.895 22.238 1.00 53.12 90 LYS A N 1
ATOM 664 C CA . LYS A 1 90 ? -15.909 -7.026 22.088 1.00 53.12 90 LYS A CA 1
ATOM 665 C C . LYS A 1 90 ? -16.248 -7.414 20.651 1.00 53.12 90 LYS A C 1
ATOM 667 O O . LYS A 1 90 ? -16.627 -8.557 20.424 1.00 53.12 90 LYS A O 1
ATOM 672 N N . THR A 1 91 ? -16.054 -6.519 19.688 1.00 56.34 91 THR A N 1
ATOM 673 C CA . THR A 1 91 ? -16.349 -6.793 18.278 1.00 56.34 91 THR A CA 1
ATOM 674 C C . THR A 1 91 ? -15.154 -6.359 17.446 1.00 56.34 91 THR A C 1
ATOM 676 O O . THR A 1 91 ? -14.654 -5.252 17.669 1.00 56.34 91 THR A O 1
ATOM 679 N N . PRO A 1 92 ? -14.666 -7.187 16.506 1.00 66.81 92 PRO A N 1
ATOM 680 C CA . PRO A 1 92 ? -13.589 -6.757 15.641 1.00 66.81 92 PRO A CA 1
ATOM 681 C C . PRO A 1 92 ? -14.092 -5.572 14.811 1.00 66.81 92 PRO A C 1
ATOM 683 O O . PRO A 1 92 ? -15.079 -5.676 14.079 1.00 66.81 92 PRO A O 1
ATOM 686 N N . ALA A 1 93 ? -13.460 -4.417 14.999 1.00 78.12 93 ALA A N 1
ATOM 687 C CA . ALA A 1 93 ? -13.892 -3.196 14.345 1.00 78.12 93 ALA A CA 1
ATOM 688 C C . ALA A 1 93 ? -13.681 -3.326 12.830 1.00 78.12 93 ALA A C 1
ATOM 690 O O . ALA A 1 93 ? -12.619 -3.743 12.359 1.00 78.12 93 ALA A O 1
ATOM 691 N N . GLN A 1 94 ? -14.733 -3.010 12.080 1.00 87.75 94 GLN A N 1
ATOM 692 C CA . GLN A 1 94 ? -14.711 -3.006 10.625 1.00 87.75 94 GLN A CA 1
ATOM 693 C C . GLN A 1 94 ? -14.327 -1.621 10.118 1.00 87.75 94 GLN A C 1
ATOM 695 O O . GLN A 1 94 ? -14.640 -0.601 10.736 1.00 87.75 94 GLN A O 1
ATOM 700 N N . GLY A 1 95 ? -13.653 -1.591 8.979 1.00 90.00 95 GLY A N 1
ATOM 701 C CA . GLY A 1 95 ? -13.237 -0.358 8.341 1.00 90.00 95 GLY A CA 1
ATOM 702 C C . GLY A 1 95 ? -13.061 -0.522 6.849 1.00 90.00 95 GLY A C 1
ATOM 703 O O . GLY A 1 95 ? -13.242 -1.599 6.284 1.00 90.00 95 GLY A O 1
ATOM 704 N N . THR A 1 96 ? -12.659 0.567 6.216 1.00 94.75 96 THR A N 1
ATOM 705 C CA . THR A 1 96 ? -12.326 0.594 4.799 1.00 94.75 96 THR A CA 1
ATOM 706 C C . THR A 1 96 ? -10.850 0.916 4.634 1.00 94.75 96 THR A C 1
ATOM 708 O O . THR A 1 96 ? -10.362 1.905 5.180 1.00 94.75 96 THR A O 1
ATOM 711 N N . LEU A 1 97 ? -10.149 0.094 3.858 1.00 95.69 97 LEU A N 1
ATOM 712 C CA . LEU A 1 97 ? -8.814 0.390 3.361 1.00 95.69 97 LEU A CA 1
ATOM 713 C C . LEU A 1 97 ? -8.928 0.888 1.923 1.00 95.69 97 LEU A C 1
ATOM 715 O O . LEU A 1 97 ? -9.341 0.138 1.038 1.00 95.69 97 LEU A O 1
ATOM 719 N N . SER A 1 98 ? -8.530 2.130 1.692 1.00 96.25 98 SER A N 1
ATOM 720 C CA . SER A 1 98 ? -8.354 2.689 0.355 1.00 96.25 98 SER A CA 1
ATOM 721 C C . SER A 1 98 ? -6.867 2.743 0.026 1.00 96.25 98 SER A C 1
ATOM 723 O O . SER A 1 98 ? -6.065 3.061 0.900 1.00 96.25 98 SER A O 1
ATOM 725 N N . ALA A 1 99 ? -6.472 2.488 -1.215 1.00 95.12 99 ALA A N 1
ATOM 726 C CA . ALA A 1 99 ? -5.104 2.756 -1.650 1.00 95.12 99 ALA A CA 1
ATOM 727 C C . ALA A 1 99 ? -5.064 3.418 -3.016 1.00 95.12 99 ALA A C 1
ATOM 729 O O . ALA A 1 99 ? -5.944 3.194 -3.844 1.00 95.12 99 ALA A O 1
ATOM 730 N N . GLN A 1 100 ? -4.005 4.186 -3.235 1.00 95.12 100 GLN A N 1
ATOM 731 C CA . GLN A 1 100 ? -3.593 4.729 -4.517 1.00 95.12 100 GLN A CA 1
ATOM 732 C C . GLN A 1 100 ? -2.131 4.326 -4.721 1.00 95.12 100 GLN A C 1
ATOM 734 O O . GLN A 1 100 ? -1.250 4.799 -4.006 1.00 95.12 100 GLN A O 1
ATOM 739 N N . LEU A 1 101 ? -1.891 3.399 -5.645 1.00 93.94 101 LEU A N 1
ATOM 740 C CA . LEU A 1 101 ? -0.592 2.764 -5.868 1.00 93.94 101 LEU A CA 1
ATOM 741 C C . LEU A 1 101 ? -0.209 2.851 -7.347 1.00 93.94 101 LEU A C 1
ATOM 743 O O . LEU A 1 101 ? -1.005 2.511 -8.211 1.00 93.94 101 LEU A O 1
ATOM 747 N N . PHE A 1 102 ? 1.005 3.286 -7.653 1.00 92.50 102 PHE A N 1
ATOM 748 C CA . PHE A 1 102 ? 1.538 3.383 -9.010 1.00 92.50 102 PHE A CA 1
ATOM 749 C C . PHE A 1 102 ? 2.302 2.109 -9.335 1.00 92.50 102 PHE A C 1
ATOM 751 O O . PHE A 1 102 ? 3.466 1.933 -8.960 1.00 92.50 102 PHE A O 1
ATOM 758 N N . VAL A 1 103 ? 1.589 1.208 -10.000 1.00 90.06 103 VAL A N 1
ATOM 759 C CA . VAL A 1 103 ? 2.022 -0.152 -10.287 1.00 90.06 103 VAL A CA 1
ATOM 760 C C . VAL A 1 103 ? 2.431 -0.259 -11.747 1.00 90.06 103 VAL A C 1
ATOM 762 O O . VAL A 1 103 ? 1.706 0.200 -12.630 1.00 90.06 103 VAL A O 1
ATOM 765 N N . CYS A 1 104 ? 3.568 -0.899 -11.999 1.00 82.75 104 CYS A N 1
ATOM 766 C CA . CYS A 1 104 ? 4.078 -1.143 -13.337 1.00 82.75 104 CYS A CA 1
ATOM 767 C C . CYS A 1 104 ? 4.041 -2.629 -13.694 1.00 82.75 104 CYS A C 1
ATOM 769 O O . CYS A 1 104 ? 4.414 -3.494 -12.899 1.00 82.75 104 CYS A O 1
ATOM 771 N N . ASP A 1 105 ? 3.607 -2.911 -14.915 1.00 74.94 105 ASP A N 1
ATOM 772 C CA . ASP A 1 105 ? 3.718 -4.214 -15.550 1.00 74.94 105 ASP A CA 1
ATOM 773 C C . ASP A 1 105 ? 4.974 -4.244 -16.428 1.00 74.94 105 ASP A C 1
ATOM 775 O O . ASP A 1 105 ? 5.190 -3.362 -17.262 1.00 74.94 105 ASP A O 1
ATOM 779 N N . LYS A 1 106 ? 5.820 -5.258 -16.228 1.00 70.06 106 LYS A N 1
ATOM 780 C CA . LYS A 1 106 ? 7.078 -5.414 -16.972 1.00 70.06 106 LYS A CA 1
ATOM 781 C C . LYS A 1 106 ? 6.870 -5.922 -18.393 1.00 70.06 106 LYS A C 1
ATOM 783 O O . LYS A 1 106 ? 7.619 -5.532 -19.283 1.00 70.06 106 LYS A O 1
ATOM 788 N N . VAL A 1 107 ? 5.898 -6.811 -18.586 1.00 69.00 107 VAL A N 1
ATOM 789 C CA . VAL A 1 107 ? 5.618 -7.448 -19.876 1.00 69.00 107 VAL A CA 1
ATOM 790 C C . VAL A 1 107 ? 4.992 -6.422 -20.808 1.00 69.00 107 VAL A C 1
ATOM 792 O O . VAL A 1 107 ? 5.455 -6.239 -21.928 1.00 69.00 107 VAL A O 1
ATOM 795 N N . ALA A 1 108 ? 4.000 -5.689 -20.308 1.00 66.88 108 ALA A N 1
ATOM 796 C CA . ALA A 1 108 ? 3.327 -4.643 -21.060 1.00 66.88 108 ALA A CA 1
ATOM 797 C C . ALA A 1 108 ? 4.110 -3.318 -21.085 1.00 66.88 108 ALA A C 1
ATOM 799 O O . ALA A 1 108 ? 3.772 -2.438 -21.869 1.00 66.88 108 ALA A O 1
ATOM 800 N N . ARG A 1 109 ? 5.140 -3.153 -20.236 1.00 70.69 109 ARG A N 1
ATOM 801 C CA . ARG A 1 109 ? 5.867 -1.883 -20.016 1.00 70.69 109 ARG A CA 1
ATOM 802 C C . ARG A 1 109 ? 4.934 -0.707 -19.704 1.00 70.69 109 ARG A C 1
ATOM 804 O O . ARG A 1 109 ? 5.178 0.426 -20.111 1.00 70.69 109 ARG A O 1
ATOM 811 N N . LEU A 1 110 ? 3.859 -0.978 -18.969 1.00 74.44 110 LEU A N 1
ATOM 812 C CA . LEU A 1 110 ? 2.841 0.008 -18.622 1.00 74.44 110 LEU A CA 1
ATOM 813 C C . LEU A 1 110 ? 2.855 0.267 -17.123 1.00 74.44 110 LEU A C 1
ATOM 815 O O . LEU A 1 110 ? 2.693 -0.654 -16.326 1.00 74.44 110 LEU A O 1
ATOM 819 N N . CYS A 1 111 ? 2.987 1.534 -16.747 1.00 79.38 111 CYS A N 1
ATOM 820 C CA . CYS A 1 111 ? 2.765 2.001 -15.386 1.00 79.38 111 CYS A CA 1
ATOM 821 C C . CYS A 1 111 ? 1.390 2.650 -15.292 1.00 79.38 111 CYS A C 1
ATOM 823 O O . CYS A 1 111 ? 1.036 3.493 -16.113 1.00 79.38 111 CYS A O 1
ATOM 825 N N . ALA A 1 112 ? 0.614 2.277 -14.282 1.00 86.62 112 ALA A N 1
ATOM 826 C CA . ALA A 1 112 ? -0.706 2.836 -14.063 1.00 86.62 112 ALA A CA 1
ATOM 827 C C . ALA A 1 112 ? -0.957 3.075 -12.579 1.00 86.62 112 ALA A C 1
ATOM 829 O O . ALA A 1 112 ? -0.551 2.296 -11.714 1.00 86.62 112 ALA A O 1
ATOM 830 N N . MET A 1 113 ? -1.690 4.146 -12.295 1.00 90.81 113 MET A N 1
ATOM 831 C CA . MET A 1 113 ? -2.263 4.349 -10.978 1.00 90.81 113 MET A CA 1
ATOM 832 C C . MET A 1 113 ? -3.381 3.326 -10.753 1.00 90.81 113 MET A C 1
ATOM 834 O O . MET A 1 113 ? -4.279 3.159 -11.579 1.00 90.81 113 MET A O 1
ATOM 838 N N . ARG A 1 114 ? -3.325 2.642 -9.615 1.00 89.38 114 ARG A N 1
ATOM 839 C CA . ARG A 1 114 ? -4.294 1.651 -9.164 1.00 89.38 114 ARG A CA 1
ATOM 840 C C . ARG A 1 114 ? -4.950 2.157 -7.904 1.00 89.38 114 ARG A C 1
ATOM 842 O O . ARG A 1 114 ? -4.276 2.462 -6.920 1.00 89.38 114 ARG A O 1
ATOM 849 N N . THR A 1 115 ? -6.271 2.225 -7.949 1.00 91.81 115 THR A N 1
ATOM 850 C CA . THR A 1 115 ? -7.083 2.547 -6.787 1.00 91.81 115 THR A CA 1
ATOM 851 C C . THR A 1 115 ? -7.777 1.285 -6.312 1.00 91.81 115 THR A C 1
ATOM 853 O O . THR A 1 115 ? -8.413 0.595 -7.104 1.00 91.81 115 THR A O 1
ATOM 856 N N . LEU A 1 116 ? -7.660 0.985 -5.023 1.00 92.00 116 LEU A N 1
ATOM 857 C CA . LEU A 1 116 ? -8.386 -0.110 -4.384 1.00 92.00 116 LEU A CA 1
ATOM 858 C C . LEU A 1 116 ? -9.190 0.420 -3.207 1.00 92.00 116 LEU A C 1
ATOM 860 O O . LEU A 1 116 ? -8.781 1.377 -2.553 1.00 92.00 116 LEU A O 1
ATOM 864 N N . LYS A 1 117 ? -10.325 -0.222 -2.942 1.00 94.62 117 LYS A N 1
ATOM 865 C CA . LYS A 1 117 ? -11.162 0.032 -1.774 1.00 94.62 117 LYS A CA 1
ATOM 866 C C . LYS A 1 117 ? -11.654 -1.310 -1.247 1.00 94.62 117 LYS A C 1
ATOM 868 O O . LYS A 1 117 ? -12.417 -1.992 -1.922 1.00 94.62 117 LYS A O 1
ATOM 873 N N . LEU A 1 118 ? -11.186 -1.702 -0.069 1.00 93.88 118 LEU A N 1
ATOM 874 C CA . LEU A 1 118 ? -11.460 -3.003 0.536 1.00 93.88 118 LEU A CA 1
ATOM 875 C C . LEU A 1 118 ? -12.134 -2.820 1.891 1.00 93.88 118 LEU A C 1
ATOM 877 O O . LEU A 1 118 ? -11.748 -1.943 2.663 1.00 93.88 118 LEU A O 1
ATOM 881 N N . GLN A 1 119 ? -13.107 -3.678 2.193 1.00 94.25 119 GLN A N 1
ATOM 882 C CA . GLN A 1 119 ? -13.610 -3.813 3.556 1.00 94.25 119 GLN A CA 1
ATOM 883 C C . GLN A 1 119 ? -12.638 -4.665 4.361 1.00 94.25 119 GLN A C 1
ATOM 885 O O . GLN A 1 119 ? -12.191 -5.717 3.902 1.00 94.25 119 GLN A O 1
ATOM 890 N N . VAL A 1 120 ? -12.283 -4.191 5.550 1.00 91.38 120 VAL A N 1
ATOM 891 C CA . VAL A 1 120 ? -11.242 -4.795 6.379 1.00 91.38 120 VAL A CA 1
ATOM 892 C C . VAL A 1 120 ? -11.713 -4.947 7.812 1.00 91.38 120 VAL A C 1
ATOM 894 O O . VAL A 1 120 ? -12.585 -4.228 8.295 1.00 91.38 120 VAL A O 1
ATOM 897 N N . THR A 1 121 ? -11.130 -5.922 8.494 1.00 87.50 121 THR A N 1
ATOM 898 C CA . THR A 1 121 ? -11.388 -6.214 9.901 1.00 87.50 121 THR A CA 1
ATOM 899 C C . THR A 1 121 ? -10.096 -5.995 10.676 1.00 87.50 121 THR A C 1
ATOM 901 O O . THR A 1 121 ? -9.070 -6.581 10.330 1.00 87.50 121 THR A O 1
ATOM 904 N N . LEU A 1 122 ? -10.140 -5.146 11.700 1.00 83.38 122 LEU A N 1
ATOM 905 C CA . LEU A 1 122 ? -8.977 -4.815 12.523 1.00 83.38 122 LEU A CA 1
ATOM 906 C C . LEU A 1 122 ? -8.506 -6.005 13.364 1.00 83.38 122 LEU A C 1
ATOM 908 O O . LEU A 1 122 ? -9.266 -6.937 13.632 1.00 83.38 122 LEU A O 1
ATOM 912 N N . GLY A 1 123 ? -7.235 -5.971 13.770 1.00 82.12 123 GLY A N 1
ATOM 913 C CA . GLY A 1 123 ? -6.580 -7.068 14.488 1.00 82.12 123 GLY A CA 1
ATOM 914 C C . GLY A 1 123 ? -6.134 -8.226 13.591 1.00 82.12 123 GLY A C 1
ATOM 915 O O . GLY A 1 123 ? -5.663 -9.241 14.096 1.00 82.12 123 GLY A O 1
ATOM 916 N N . LYS A 1 124 ? -6.266 -8.093 12.264 1.00 83.44 124 LYS A N 1
ATOM 917 C CA . LYS A 1 124 ? -5.780 -9.068 11.281 1.00 83.44 124 LYS A CA 1
ATOM 918 C C . LYS A 1 124 ? -4.760 -8.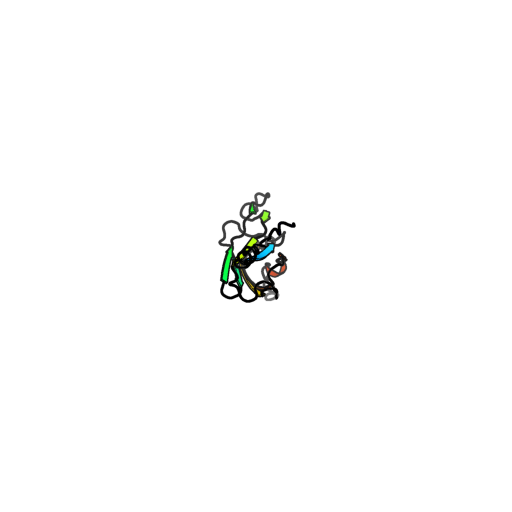439 10.339 1.00 83.44 124 LYS A C 1
ATOM 920 O O . LYS A 1 124 ? -4.812 -7.244 10.045 1.00 83.44 124 LYS A O 1
ATOM 925 N N . THR A 1 125 ? -3.865 -9.277 9.830 1.00 91.00 125 THR A N 1
ATOM 926 C CA . THR A 1 125 ? -3.003 -8.921 8.703 1.00 91.00 125 THR A CA 1
ATOM 927 C C . THR A 1 125 ? -3.789 -9.069 7.408 1.00 91.00 125 THR A C 1
ATOM 929 O O . THR A 1 125 ? -4.338 -10.134 7.127 1.00 91.00 125 THR A O 1
ATOM 932 N N . LEU A 1 126 ? -3.829 -8.008 6.606 1.00 92.69 126 LEU A N 1
ATOM 933 C CA . LEU A 1 126 ? -4.312 -8.057 5.234 1.00 92.69 126 LEU A CA 1
ATOM 934 C C . LEU A 1 126 ? -3.126 -8.244 4.295 1.00 92.69 126 LEU A C 1
ATOM 936 O O . LEU A 1 126 ? -2.203 -7.434 4.280 1.00 92.69 126 LEU A O 1
ATOM 940 N N . ARG A 1 127 ? -3.192 -9.278 3.463 1.00 93.75 127 ARG A N 1
ATOM 941 C CA . ARG A 1 127 ? -2.254 -9.483 2.361 1.00 93.75 127 ARG A CA 1
ATOM 942 C C . ARG A 1 127 ? -2.929 -9.047 1.075 1.00 93.75 127 ARG A C 1
ATOM 944 O O . ARG A 1 127 ? -3.921 -9.657 0.680 1.00 93.75 127 ARG A O 1
ATOM 951 N N . LEU A 1 128 ? -2.424 -7.987 0.450 1.00 90.19 128 LEU A N 1
ATOM 952 C CA . LEU A 1 128 ? -2.864 -7.637 -0.894 1.00 90.19 128 LEU A CA 1
ATOM 953 C C . LEU A 1 128 ? -2.312 -8.666 -1.876 1.00 90.19 128 LEU A C 1
ATOM 955 O O . LEU A 1 128 ? -1.193 -9.157 -1.739 1.00 90.19 128 LEU A O 1
ATOM 959 N N . THR A 1 129 ? -3.118 -8.999 -2.870 1.00 88.06 129 THR A N 1
ATOM 960 C CA . THR A 1 129 ? -2.766 -9.962 -3.910 1.00 88.06 129 THR A CA 1
ATOM 961 C C . THR A 1 129 ? -2.340 -9.237 -5.174 1.00 88.06 129 THR A C 1
ATOM 963 O O . THR A 1 129 ? -2.738 -8.099 -5.428 1.00 88.06 129 THR A O 1
ATOM 966 N N . GLN A 1 130 ? -1.552 -9.918 -6.001 1.00 82.94 130 GLN A N 1
ATOM 967 C CA . GLN A 1 130 ? -1.151 -9.388 -7.297 1.00 82.94 130 GLN A CA 1
ATOM 968 C C . GLN A 1 130 ? -2.372 -9.061 -8.173 1.00 82.94 130 GLN A C 1
ATOM 970 O O . GLN A 1 130 ? -2.407 -7.990 -8.762 1.00 82.94 130 GLN A O 1
ATOM 975 N N . ALA A 1 131 ? -3.413 -9.901 -8.162 1.00 82.25 131 ALA A N 1
ATOM 976 C CA . ALA A 1 131 ? -4.650 -9.674 -8.914 1.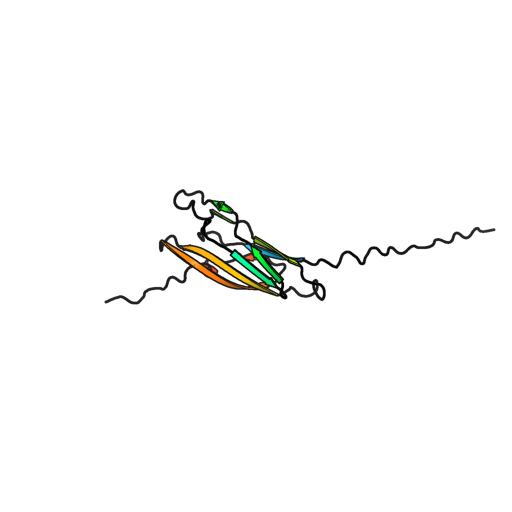00 82.25 131 ALA A CA 1
ATOM 977 C C . ALA A 1 131 ? -5.394 -8.390 -8.498 1.00 82.25 131 ALA A C 1
ATOM 979 O O . ALA A 1 131 ? -5.979 -7.714 -9.336 1.00 82.25 131 ALA A O 1
ATOM 980 N N . GLN A 1 132 ? -5.340 -8.013 -7.216 1.00 84.38 132 GLN A N 1
ATOM 981 C CA . GLN A 1 132 ? -5.931 -6.757 -6.731 1.00 84.38 132 GLN A CA 1
ATOM 982 C C . GLN A 1 132 ? -5.147 -5.514 -7.175 1.00 84.38 132 GLN A C 1
ATOM 984 O O . GLN A 1 132 ? -5.685 -4.409 -7.130 1.00 84.38 132 GLN A O 1
ATOM 989 N N . LEU A 1 133 ? -3.876 -5.679 -7.552 1.00 80.69 133 LEU A N 1
ATOM 990 C CA . LEU A 1 133 ? -2.964 -4.589 -7.909 1.00 80.69 133 LEU A CA 1
ATOM 991 C C . LEU A 1 133 ? -2.589 -4.567 -9.393 1.00 80.69 133 LEU A C 1
ATOM 993 O O . LEU A 1 133 ? -2.030 -3.579 -9.866 1.00 80.69 133 LEU A O 1
ATOM 997 N N . GLN A 1 134 ? -2.869 -5.636 -10.130 1.00 70.94 134 GLN A N 1
ATOM 998 C CA . GLN A 1 134 ? -2.550 -5.727 -11.541 1.00 70.94 134 GLN A CA 1
ATOM 999 C C . GLN A 1 134 ? -3.413 -4.770 -12.357 1.00 70.94 134 GLN A C 1
ATOM 1001 O O . GLN A 1 134 ? -4.601 -4.578 -12.078 1.00 70.94 134 GLN A O 1
ATOM 1006 N N . PRO A 1 135 ? -2.837 -4.180 -13.413 1.00 61.09 135 PRO A N 1
ATOM 1007 C CA . PRO A 1 135 ? -3.629 -3.659 -14.498 1.00 61.09 135 PRO A CA 1
ATOM 1008 C C . PRO A 1 135 ? -4.632 -4.683 -14.991 1.00 61.09 135 PRO A C 1
ATOM 1010 O O . PRO A 1 135 ? -4.243 -5.781 -15.372 1.00 61.09 135 PRO A O 1
ATOM 1013 N N . ALA A 1 136 ? -5.909 -4.297 -15.047 1.00 56.50 136 ALA A N 1
ATOM 1014 C CA . ALA A 1 136 ? -6.776 -4.853 -16.067 1.00 56.50 136 ALA A CA 1
ATOM 1015 C C . ALA A 1 136 ? -6.110 -4.478 -17.394 1.00 56.50 136 ALA A C 1
ATOM 1017 O O . ALA A 1 136 ? -6.222 -3.3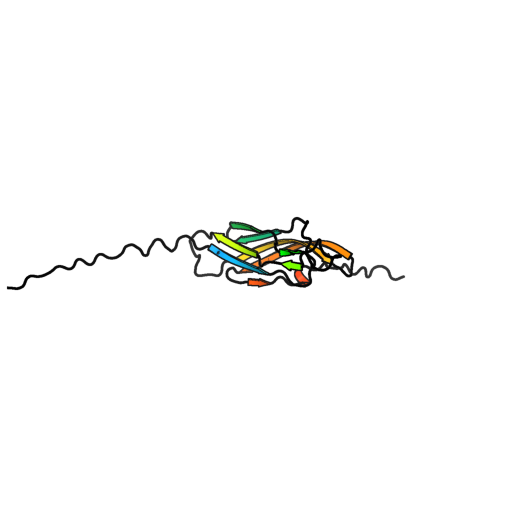40 -17.854 1.00 56.50 136 ALA A O 1
ATOM 1018 N N . LEU A 1 137 ? -5.290 -5.385 -17.923 1.00 50.97 137 LEU A N 1
ATOM 1019 C CA . LEU A 1 137 ? -4.885 -5.332 -19.311 1.00 50.97 137 LEU A CA 1
ATOM 1020 C C . LEU A 1 137 ? -6.208 -5.411 -20.055 1.00 50.97 137 LEU A C 1
ATOM 1022 O O . LEU A 1 137 ? -6.906 -6.421 -19.982 1.00 50.97 137 LEU A O 1
ATOM 1026 N N . ILE A 1 138 ? -6.615 -4.296 -20.650 1.00 47.91 138 ILE A N 1
ATOM 1027 C CA . ILE A 1 138 ? -7.727 -4.316 -21.580 1.00 47.91 138 ILE A CA 1
ATOM 1028 C C . ILE A 1 138 ? -7.208 -5.202 -22.707 1.00 47.91 138 ILE A C 1
ATOM 1030 O O . ILE A 1 138 ? -6.332 -4.780 -23.462 1.00 47.91 138 ILE A O 1
ATOM 1034 N N . SER A 1 139 ? -7.654 -6.457 -22.749 1.00 41.97 139 SER A N 1
ATOM 1035 C CA . SER A 1 139 ? -7.502 -7.294 -23.927 1.00 41.97 139 SER A CA 1
ATOM 1036 C C . SER A 1 139 ? -8.158 -6.518 -25.057 1.00 41.97 139 SER A C 1
ATOM 1038 O O . SER A 1 139 ? -9.381 -6.449 -25.147 1.00 41.97 139 SER A O 1
ATOM 1040 N N . SER A 1 140 ? -7.351 -5.854 -25.878 1.00 43.16 140 SER A N 1
ATOM 1041 C CA . SER A 1 140 ? -7.806 -5.297 -27.142 1.00 43.16 140 SER A CA 1
ATOM 1042 C C . SER A 1 140 ? -8.024 -6.468 -28.102 1.00 43.16 140 SER A C 1
ATOM 1044 O O . SER A 1 140 ? -7.268 -6.653 -29.047 1.00 43.16 140 SER A O 1
ATOM 1046 N N . GLU A 1 141 ? -9.048 -7.287 -27.850 1.00 46.41 141 GLU A N 1
ATOM 1047 C CA . GLU A 1 141 ? -9.637 -8.220 -28.824 1.00 46.41 141 GLU A CA 1
ATOM 1048 C C . GLU A 1 141 ? -10.560 -7.452 -29.787 1.00 46.41 141 GLU A C 1
ATOM 1050 O O . GLU A 1 141 ? -11.689 -7.843 -30.064 1.00 46.41 141 GLU A O 1
ATOM 1055 N N . ALA A 1 142 ? -10.083 -6.309 -30.276 1.00 45.72 142 ALA A N 1
ATOM 1056 C CA . ALA A 1 142 ? -10.786 -5.446 -31.214 1.00 45.72 142 ALA A CA 1
ATOM 1057 C C . ALA A 1 142 ? -9.802 -4.923 -32.265 1.00 45.72 142 ALA A C 1
ATOM 1059 O O . ALA A 1 142 ? -9.647 -3.724 -32.428 1.00 45.72 142 ALA A O 1
ATOM 1060 N N . ASP A 1 143 ? -9.070 -5.834 -32.906 1.00 47.94 143 ASP A N 1
ATOM 1061 C CA . ASP A 1 143 ? -8.641 -5.665 -34.297 1.00 47.94 143 ASP A CA 1
ATOM 1062 C C . ASP A 1 143 ? -8.029 -6.981 -34.783 1.00 47.94 143 ASP A C 1
ATOM 1064 O O . ASP A 1 143 ? -6.841 -7.269 -34.618 1.00 47.94 143 ASP A O 1
ATOM 1068 N N . ARG A 1 144 ? -8.875 -7.837 -35.352 1.00 41.91 144 ARG A N 1
ATOM 1069 C CA . ARG A 1 144 ? -8.422 -8.869 -36.278 1.00 41.91 144 ARG A CA 1
ATOM 1070 C C . ARG A 1 144 ? -9.228 -8.669 -37.561 1.00 41.91 144 ARG A C 1
ATOM 1072 O O . ARG A 1 144 ? -10.446 -8.831 -37.486 1.00 41.91 144 ARG A O 1
ATOM 1079 N N . PRO A 1 145 ? -8.593 -8.242 -38.666 1.00 56.09 145 PRO A N 1
ATOM 1080 C CA . PRO A 1 145 ? -9.246 -8.204 -39.969 1.00 56.09 145 PRO A CA 1
ATOM 1081 C C . PRO A 1 145 ? -9.595 -9.614 -40.459 1.00 56.09 145 PRO A C 1
ATOM 1083 O O . PRO A 1 145 ? -8.929 -10.585 -40.021 1.00 56.09 145 PRO A O 1
#

Organism: NCBI:txid2592048

Foldseek 3Di:
DDDDDDDDDDDDPPPPPPPFFLWFKEKEAEDQPWWFFPPDPKWKWKFFPNWIDIDHWDAAAQPDPVGRRTHNDTDIDMDITGDGDDCSPPAFTKIKMWIWTFTADPVVRDTDTAIDIDIDTTPDYHYDDCVNVDDPPVPCPPDDD

Sequence (145 aa):
MLQTALLTLALPATLLAAQQNAAAEMTVELPSGVLLSRFAPNQLTLSVGGQTQTLRPLGTPNRHADYAEYFGTLEPLRFRLPLGGRGAGKTPAQGTLSAQLFVCDKVARLCAMRTLKLQVTLGKTLRLTQAQLQPALISSEADRP